Protein AF-A0A0K2GBU8-F1 (afdb_monomer_lite)

Sequence (73 aa):
MYVVVPICCFCEQVLDEDVGGAAPRWVPLKDYRAKYGLLAGEVWVSHTECPSCSGQYAELMAHSSAAAHTLSA

Secondary structure (DSSP, 8-state):
--EEEEEETTT-EEEE--TTSPPPEEEEHHHHHHHHT--GGGEEEEEE--HHHHHHHHHHHHHHHHHHHHTT-

pLDDT: mean 84.91, std 15.3, range [39.94, 97.75]

Radius of gyration: 17.45 Å; chains: 1; bounding box: 48×16×48 Å

Organism: Nitrospira moscoviensis (NCBI:txid42253)

Structure (mmCIF, N/CA/C/O backbone):
data_AF-A0A0K2GBU8-F1
#
_entry.id   AF-A0A0K2GBU8-F1
#
loop_
_atom_site.group_PDB
_atom_site.id
_atom_site.type_symbol
_atom_site.label_atom_id
_atom_site.label_alt_id
_atom_site.label_comp_id
_atom_site.label_asym_id
_atom_site.label_entity_id
_atom_site.label_seq_id
_atom_site.pdbx_PDB_ins_code
_atom_site.Cartn_x
_atom_site.Cartn_y
_atom_site.Cartn_z
_atom_site.occupancy
_atom_site.B_iso_or_equiv
_atom_site.auth_seq_id
_atom_site.auth_comp_id
_atom_site.auth_asym_id
_atom_site.auth_atom_id
_atom_site.pdbx_PDB_model_num
ATOM 1 N N . MET A 1 1 ? -7.478 -6.990 16.624 1.00 73.69 1 MET A N 1
ATOM 2 C CA . MET A 1 1 ? -7.189 -7.903 15.497 1.00 73.69 1 MET A CA 1
ATOM 3 C C . MET A 1 1 ? -6.424 -7.085 14.476 1.00 73.69 1 MET A C 1
ATOM 5 O O . MET A 1 1 ? -6.782 -5.930 14.309 1.00 73.69 1 MET A O 1
ATOM 9 N N . TYR A 1 2 ? -5.345 -7.605 13.899 1.00 86.12 2 TYR A N 1
ATOM 10 C CA . TYR A 1 2 ? -4.538 -6.863 12.927 1.00 86.12 2 TYR A CA 1
ATOM 11 C C . TYR A 1 2 ? -4.568 -7.568 11.573 1.00 86.12 2 TYR A C 1
ATOM 13 O O . TYR A 1 2 ? -4.763 -8.784 11.520 1.00 86.12 2 TYR A O 1
ATOM 21 N N . VAL A 1 3 ? -4.385 -6.805 10.499 1.00 92.06 3 VAL A N 1
ATOM 22 C CA . VAL A 1 3 ? -4.275 -7.326 9.132 1.00 92.06 3 VAL A CA 1
ATOM 23 C C . VAL A 1 3 ? -2.832 -7.186 8.670 1.00 92.06 3 VAL A C 1
ATOM 25 O O . VAL A 1 3 ? -2.187 -6.181 8.966 1.00 92.06 3 VAL A O 1
ATOM 28 N N . VAL A 1 4 ? -2.321 -8.185 7.956 1.00 94.62 4 VAL A N 1
ATOM 29 C CA . VAL A 1 4 ? -1.020 -8.096 7.287 1.00 94.62 4 VAL A CA 1
ATOM 30 C C . VAL A 1 4 ? -1.276 -7.883 5.804 1.00 94.62 4 VAL A C 1
ATOM 32 O O . VAL A 1 4 ? -1.947 -8.703 5.186 1.00 94.62 4 VAL A O 1
ATOM 35 N N . VAL A 1 5 ? -0.754 -6.792 5.244 1.00 95.25 5 VAL A N 1
ATOM 36 C CA . VAL A 1 5 ? -0.921 -6.448 3.826 1.00 95.25 5 VAL A CA 1
ATOM 37 C C . VAL A 1 5 ? 0.440 -6.345 3.125 1.00 95.25 5 VAL A C 1
ATOM 39 O O . VAL A 1 5 ? 1.385 -5.800 3.706 1.00 95.25 5 VAL A O 1
ATOM 42 N N . PRO A 1 6 ? 0.604 -6.870 1.899 1.00 97.25 6 PRO A N 1
ATOM 43 C CA . PRO A 1 6 ? 1.826 -6.661 1.128 1.00 97.25 6 PRO A CA 1
ATOM 44 C C . PRO A 1 6 ? 2.028 -5.181 0.791 1.00 97.25 6 PRO A C 1
ATOM 46 O O . PRO A 1 6 ? 1.088 -4.535 0.334 1.00 97.25 6 PRO A O 1
ATOM 49 N N . ILE A 1 7 ? 3.239 -4.654 0.981 1.00 97.56 7 ILE A N 1
ATOM 50 C CA . ILE A 1 7 ? 3.661 -3.305 0.580 1.00 97.56 7 ILE A CA 1
ATOM 51 C C . ILE A 1 7 ? 4.824 -3.393 -0.409 1.00 97.56 7 ILE A C 1
ATOM 53 O O . ILE A 1 7 ? 5.741 -4.196 -0.235 1.00 97.56 7 ILE A O 1
ATOM 57 N N 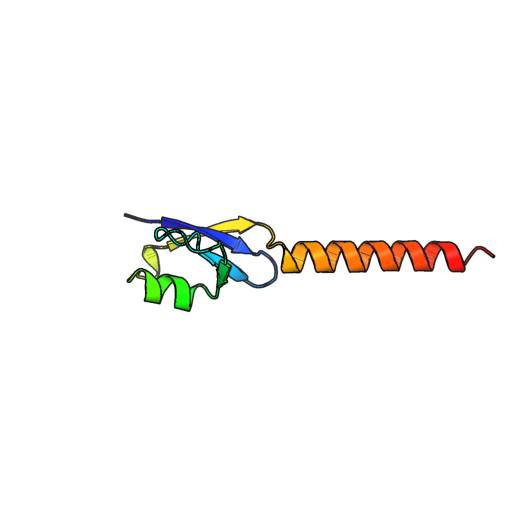. CYS A 1 8 ? 4.802 -2.555 -1.441 1.00 97.38 8 CYS A N 1
ATOM 58 C CA . CYS A 1 8 ? 5.902 -2.441 -2.382 1.00 97.38 8 CYS A CA 1
ATOM 59 C C . CYS A 1 8 ? 7.081 -1.707 -1.735 1.00 97.38 8 CYS A C 1
ATOM 61 O O . CYS A 1 8 ? 6.924 -0.565 -1.306 1.00 97.38 8 CYS A O 1
ATOM 63 N N . CYS A 1 9 ? 8.269 -2.312 -1.750 1.00 95.75 9 CYS A N 1
ATOM 64 C CA . CYS A 1 9 ? 9.502 -1.714 -1.225 1.00 95.75 9 CYS A CA 1
ATOM 65 C C . CYS A 1 9 ? 9.887 -0.385 -1.894 1.00 95.75 9 CYS A C 1
ATOM 67 O O . CYS A 1 9 ? 10.651 0.384 -1.322 1.00 95.75 9 CYS A O 1
ATOM 69 N N . PHE A 1 10 ? 9.406 -0.137 -3.115 1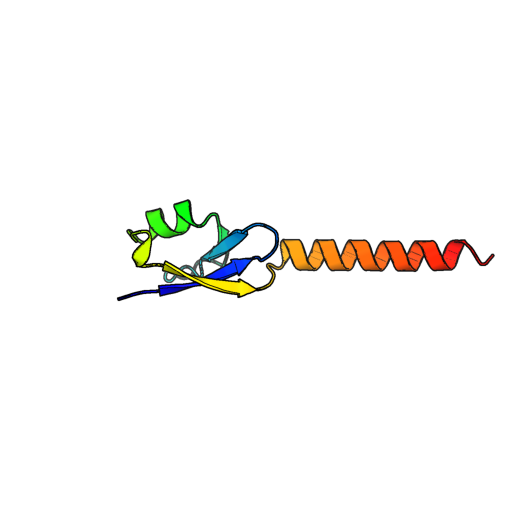.00 94.62 10 PHE A N 1
ATOM 70 C CA . PHE A 1 10 ? 9.845 0.993 -3.933 1.00 94.62 10 PHE A CA 1
ATOM 71 C C . PHE A 1 10 ? 8.835 2.135 -3.975 1.00 94.62 10 PHE A C 1
ATOM 73 O O . PHE A 1 10 ? 9.209 3.292 -3.829 1.00 94.62 10 PHE A O 1
ATOM 80 N N . CYS A 1 11 ? 7.559 1.823 -4.210 1.00 96.06 11 CYS A N 1
ATOM 81 C CA . CYS A 1 11 ? 6.514 2.839 -4.347 1.00 96.06 11 CYS A CA 1
ATOM 82 C C . CYS A 1 11 ? 5.589 2.941 -3.131 1.00 96.06 11 CYS A C 1
ATOM 84 O O . CYS A 1 11 ? 4.647 3.730 -3.167 1.00 96.06 11 CYS A O 1
ATOM 86 N N . GLU A 1 12 ? 5.821 2.125 -2.095 1.00 96.19 12 GLU A N 1
ATOM 87 C CA . GLU A 1 12 ? 5.095 2.123 -0.814 1.00 96.19 12 GLU A CA 1
ATOM 88 C C . GLU A 1 12 ? 3.571 1.925 -0.932 1.00 96.19 12 GLU A C 1
ATOM 90 O O . GLU A 1 12 ? 2.808 2.146 0.012 1.00 96.19 12 GLU A O 1
ATOM 95 N N . GLN A 1 13 ? 3.104 1.474 -2.096 1.00 97.75 13 GLN A N 1
ATOM 96 C CA . GLN A 1 13 ? 1.719 1.072 -2.294 1.00 97.75 13 GLN A CA 1
ATOM 97 C C . GLN A 1 13 ? 1.490 -0.318 -1.711 1.00 97.75 13 GLN A C 1
ATOM 99 O O . GLN A 1 13 ? 2.382 -1.164 -1.746 1.00 97.75 13 GLN A O 1
ATOM 104 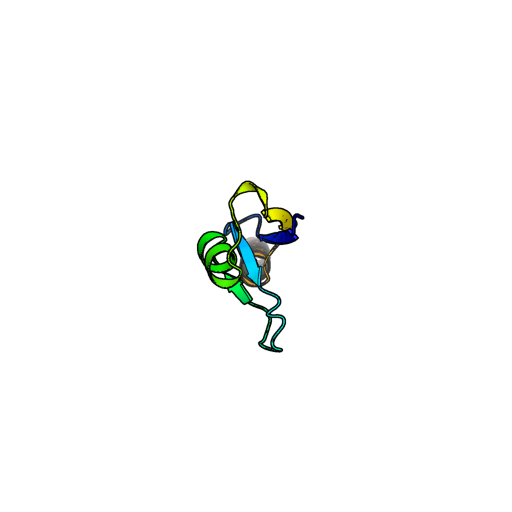N N . VAL A 1 14 ? 0.283 -0.560 -1.210 1.00 97.00 14 VAL A N 1
ATOM 105 C CA . VAL A 1 14 ? -0.145 -1.839 -0.644 1.00 97.00 14 VAL A CA 1
ATOM 106 C C . VAL A 1 14 ? -1.083 -2.588 -1.582 1.00 97.00 14 VAL A C 1
ATOM 108 O O . VAL A 1 14 ? -1.815 -1.961 -2.349 1.00 97.00 14 VAL A O 1
ATOM 111 N N . LEU A 1 15 ? -1.071 -3.918 -1.517 1.00 96.44 15 LEU A N 1
ATOM 112 C CA . LEU A 1 15 ? -1.949 -4.769 -2.318 1.00 96.44 15 LEU A CA 1
ATOM 113 C C . LEU A 1 15 ? -3.358 -4.846 -1.702 1.00 96.44 15 LEU A C 1
ATOM 115 O O . LEU A 1 15 ? -3.551 -5.385 -0.616 1.00 96.44 15 LEU A O 1
ATOM 119 N N . ASP A 1 16 ? -4.352 -4.325 -2.415 1.00 94.50 16 ASP A N 1
ATOM 120 C CA . ASP A 1 16 ? -5.781 -4.477 -2.128 1.00 94.50 16 ASP A CA 1
ATOM 121 C C . ASP A 1 16 ? -6.327 -5.654 -2.949 1.00 94.50 16 ASP A C 1
ATOM 123 O O . ASP A 1 16 ? -6.696 -5.495 -4.116 1.00 94.50 16 ASP A O 1
ATOM 127 N N . GLU A 1 17 ? -6.346 -6.844 -2.343 1.00 87.81 17 GLU A N 1
ATOM 128 C CA . GLU A 1 17 ? -6.939 -8.073 -2.899 1.00 87.81 17 GLU A CA 1
ATOM 129 C C . GLU A 1 17 ? -8.464 -8.084 -2.724 1.00 87.81 17 GLU A C 1
ATOM 131 O O . GLU A 1 17 ? -9.014 -8.989 -2.104 1.00 87.81 17 GLU A O 1
ATOM 136 N N . ASP A 1 18 ? -9.126 -7.027 -3.204 1.00 78.12 18 ASP A N 1
ATOM 137 C CA . ASP A 1 18 ? -10.538 -6.722 -2.962 1.00 78.12 18 ASP A CA 1
ATOM 138 C C . ASP A 1 18 ? -11.424 -7.962 -2.737 1.00 78.12 18 ASP A C 1
ATOM 140 O O . ASP A 1 18 ? -11.703 -8.732 -3.660 1.00 78.12 18 ASP A O 1
ATOM 144 N N . VAL A 1 19 ? -11.909 -8.134 -1.503 1.00 66.44 19 VAL A N 1
ATOM 145 C CA . VAL A 1 19 ? -12.674 -9.324 -1.084 1.00 66.44 19 VAL A CA 1
ATOM 146 C C . VAL A 1 19 ? -13.989 -9.463 -1.877 1.00 66.44 19 VAL A C 1
ATOM 148 O O . VAL A 1 19 ? -14.584 -10.537 -1.924 1.00 66.44 19 VAL A O 1
ATOM 151 N N . GLY A 1 20 ? -14.431 -8.393 -2.551 1.00 69.06 20 GLY A N 1
ATOM 152 C CA . GLY A 1 20 ? -15.611 -8.365 -3.421 1.00 69.06 20 GLY A CA 1
ATOM 153 C C . GLY A 1 20 ? -15.412 -8.899 -4.847 1.00 69.06 20 GLY A C 1
ATOM 154 O O . GLY A 1 20 ? -16.336 -8.780 -5.651 1.00 69.06 20 GLY A O 1
ATOM 155 N N . GLY A 1 21 ? -14.244 -9.457 -5.190 1.00 69.19 21 GLY A N 1
ATOM 156 C CA . GLY A 1 21 ? -13.995 -10.077 -6.501 1.00 69.19 21 GLY A CA 1
ATOM 157 C C . GLY A 1 21 ? -13.512 -9.119 -7.596 1.00 69.19 21 GLY A C 1
ATOM 158 O O . GLY A 1 21 ? -13.506 -9.486 -8.772 1.00 69.19 21 GLY A O 1
ATOM 159 N N . ALA A 1 22 ? -13.101 -7.900 -7.235 1.00 78.50 22 ALA A N 1
ATOM 160 C CA . ALA A 1 22 ? -12.387 -7.026 -8.160 1.00 78.50 22 ALA A CA 1
ATOM 161 C C . ALA A 1 22 ? -10.934 -7.499 -8.339 1.00 78.50 22 ALA A C 1
ATOM 163 O O . ALA A 1 22 ? -10.374 -8.189 -7.487 1.00 78.50 22 ALA A O 1
ATOM 164 N N . ALA A 1 23 ? -10.315 -7.123 -9.460 1.00 85.06 23 ALA A N 1
ATOM 165 C CA . ALA A 1 23 ? -8.915 -7.445 -9.704 1.00 85.06 23 ALA A CA 1
ATOM 166 C C . ALA A 1 23 ? -8.016 -6.825 -8.613 1.00 85.06 23 ALA A C 1
ATOM 168 O O . ALA A 1 23 ? -8.235 -5.662 -8.248 1.00 85.06 23 ALA A O 1
ATOM 169 N N . PRO A 1 24 ? -6.991 -7.553 -8.129 1.00 89.94 24 PRO A N 1
ATOM 170 C CA . PRO A 1 24 ? -6.047 -7.019 -7.160 1.00 89.94 24 PRO A CA 1
ATOM 171 C C . PRO A 1 24 ? -5.388 -5.746 -7.683 1.00 89.94 24 PRO A C 1
ATOM 173 O O . PRO A 1 24 ? -4.965 -5.676 -8.841 1.00 89.94 24 PRO A O 1
ATOM 176 N N . ARG A 1 25 ? -5.282 -4.737 -6.821 1.00 93.62 25 ARG A N 1
ATOM 177 C CA . ARG A 1 25 ? -4.699 -3.440 -7.181 1.00 93.62 25 ARG A CA 1
ATOM 178 C C . ARG A 1 25 ? -3.727 -2.958 -6.120 1.00 93.62 25 ARG A C 1
ATOM 180 O O . ARG A 1 25 ? -3.919 -3.197 -4.935 1.00 93.62 25 ARG A O 1
ATOM 187 N N . TRP A 1 26 ? -2.706 -2.235 -6.556 1.00 96.31 26 TRP A N 1
ATOM 188 C CA . TRP A 1 26 ? -1.782 -1.544 -5.666 1.00 96.31 26 TRP A CA 1
ATOM 189 C C . TRP A 1 26 ? -2.316 -0.138 -5.403 1.00 96.31 26 TRP A C 1
ATOM 191 O O . TRP A 1 26 ? -2.671 0.572 -6.344 1.00 96.31 26 TRP A O 1
ATOM 201 N N . VAL A 1 27 ? -2.456 0.233 -4.131 1.00 96.25 27 VAL A N 1
ATOM 202 C CA . VAL A 1 27 ? -3.046 1.513 -3.711 1.00 96.25 27 VAL A CA 1
ATOM 203 C C . VAL A 1 27 ? -2.268 2.124 -2.547 1.00 96.25 27 VAL A C 1
ATOM 205 O O . VAL A 1 27 ? -1.590 1.408 -1.812 1.00 96.25 27 VAL A O 1
ATOM 208 N N . PRO A 1 28 ? -2.362 3.440 -2.308 1.00 96.50 28 PRO A N 1
ATOM 209 C CA . PRO A 1 28 ? -1.797 4.047 -1.109 1.00 96.50 28 PRO A CA 1
ATOM 210 C C . PRO A 1 28 ? -2.358 3.428 0.182 1.00 96.50 28 PRO A C 1
ATOM 212 O O . PRO A 1 28 ? -3.568 3.238 0.322 1.00 96.50 28 PRO A O 1
ATOM 215 N N . LEU A 1 29 ? -1.503 3.215 1.189 1.00 94.56 29 LEU A N 1
ATOM 216 C CA . LEU A 1 29 ? -1.907 2.662 2.494 1.00 94.56 29 LEU A CA 1
ATOM 217 C C . LEU A 1 29 ? -3.024 3.474 3.181 1.00 94.56 29 LEU A C 1
ATOM 219 O O . LEU A 1 29 ? -3.838 2.933 3.929 1.00 94.56 29 LEU A O 1
ATOM 223 N N . LYS A 1 30 ? -3.079 4.792 2.959 1.00 94.94 30 LYS A N 1
ATOM 224 C CA . LYS A 1 30 ? -4.167 5.640 3.475 1.00 94.94 30 LYS A CA 1
ATOM 225 C C . LYS A 1 30 ? -5.532 5.257 2.879 1.00 94.94 30 LYS A C 1
ATOM 227 O O . LYS A 1 30 ? -6.510 5.221 3.617 1.00 94.94 30 LYS A O 1
ATOM 232 N N . ASP A 1 31 ? -5.575 4.920 1.591 1.00 95.31 31 ASP A N 1
ATOM 233 C CA . ASP A 1 31 ? -6.813 4.621 0.871 1.00 95.31 31 ASP A CA 1
ATOM 234 C C . ASP A 1 31 ? -7.287 3.209 1.226 1.00 95.31 31 ASP A C 1
ATOM 236 O O . ASP A 1 31 ? -8.474 3.001 1.469 1.00 95.31 31 ASP A O 1
ATOM 240 N N . TYR A 1 32 ? -6.349 2.266 1.378 1.00 94.75 32 TYR A N 1
ATOM 241 C CA . TYR A 1 32 ? -6.627 0.938 1.929 1.00 94.75 32 TYR A CA 1
ATOM 242 C C . TYR A 1 32 ? -7.247 1.028 3.332 1.00 94.75 32 TYR A C 1
ATOM 244 O O . TYR A 1 32 ? -8.318 0.476 3.580 1.00 94.75 32 TYR A O 1
ATOM 252 N N . ARG A 1 33 ? -6.627 1.789 4.247 1.00 94.62 33 ARG A N 1
ATOM 253 C CA . ARG A 1 33 ? -7.164 1.987 5.605 1.00 94.62 33 ARG A CA 1
ATOM 254 C C . ARG A 1 33 ? -8.552 2.615 5.593 1.00 94.62 33 ARG A C 1
ATOM 256 O O . ARG A 1 33 ? -9.423 2.149 6.317 1.00 94.62 33 ARG A O 1
ATOM 263 N N . ALA A 1 34 ? -8.765 3.632 4.760 1.00 94.69 34 ALA A N 1
ATOM 264 C CA . ALA A 1 34 ? -10.064 4.280 4.629 1.00 94.69 34 ALA A CA 1
ATOM 265 C C . ALA A 1 34 ? -11.140 3.316 4.103 1.00 94.69 34 ALA A C 1
ATOM 267 O O . ALA A 1 34 ? -12.234 3.274 4.660 1.00 94.69 34 ALA A O 1
ATOM 268 N N . LYS A 1 35 ? -10.821 2.504 3.083 1.00 92.94 35 LYS A N 1
ATOM 269 C CA . LYS A 1 35 ? -11.736 1.507 2.501 1.00 92.94 35 LYS A CA 1
ATOM 270 C C . LYS A 1 35 ? -12.209 0.481 3.534 1.00 92.94 35 LYS A C 1
ATOM 272 O O . LYS A 1 35 ? -13.386 0.136 3.542 1.00 92.94 35 LYS A O 1
ATOM 277 N N . TYR A 1 36 ? -11.305 0.008 4.393 1.00 92.69 36 TYR A N 1
ATOM 278 C CA . TYR A 1 36 ? -11.593 -1.050 5.368 1.00 92.69 36 TYR A CA 1
ATOM 279 C C . TYR A 1 36 ? -11.870 -0.539 6.792 1.00 92.69 36 TYR A C 1
ATOM 281 O O . TYR A 1 36 ? -12.080 -1.343 7.695 1.00 92.69 36 TYR A O 1
ATOM 289 N N . GLY A 1 37 ? -11.881 0.780 7.011 1.00 94.12 37 GLY A N 1
ATOM 290 C CA . GLY A 1 37 ? -12.127 1.377 8.328 1.00 94.12 37 GLY A CA 1
ATOM 291 C C . GLY A 1 37 ? -11.048 1.064 9.372 1.00 94.12 37 GLY A C 1
ATOM 292 O O . GLY A 1 37 ? -11.366 0.963 10.553 1.00 94.12 37 GLY A O 1
ATOM 293 N N . LEU A 1 38 ? -9.792 0.893 8.947 1.00 93.56 38 LEU A N 1
ATOM 294 C CA . LEU A 1 38 ? -8.686 0.453 9.805 1.00 93.56 38 LEU A CA 1
ATOM 295 C C . LEU A 1 38 ? -7.911 1.630 10.407 1.00 93.56 38 LEU A C 1
ATOM 297 O O . LEU A 1 38 ? -7.546 2.588 9.714 1.00 93.56 38 LEU A O 1
ATOM 301 N N . LEU A 1 39 ? -7.573 1.518 11.689 1.00 93.38 39 LEU A N 1
ATOM 302 C CA . LEU A 1 39 ? -6.682 2.441 12.387 1.00 93.38 39 LEU A CA 1
ATOM 303 C C . LEU A 1 39 ? -5.205 2.127 12.097 1.00 93.38 39 LEU A C 1
ATOM 305 O O . LEU A 1 39 ? -4.839 1.058 11.613 1.00 93.38 39 LEU A O 1
ATOM 309 N N . ALA A 1 40 ? -4.314 3.069 12.423 1.00 85.31 40 ALA A N 1
ATOM 310 C CA . ALA A 1 40 ? -2.882 2.936 12.139 1.00 85.31 40 ALA A CA 1
ATOM 311 C C . ALA A 1 40 ? -2.219 1.709 12.801 1.00 85.31 40 ALA A C 1
ATOM 313 O O . ALA A 1 40 ? -1.316 1.133 12.211 1.00 85.31 40 ALA A O 1
ATOM 314 N N . GLY A 1 41 ? -2.671 1.292 13.989 1.00 90.62 41 GLY A N 1
ATOM 315 C CA . GLY A 1 41 ? -2.138 0.115 14.693 1.00 90.62 41 GLY A CA 1
ATOM 316 C C . GLY A 1 41 ? -2.743 -1.224 14.257 1.00 90.62 41 GLY A C 1
ATOM 317 O O . GLY A 1 41 ? -2.329 -2.274 14.746 1.00 90.62 41 GLY A O 1
ATOM 318 N N . GLU A 1 42 ? -3.732 -1.199 13.364 1.00 92.44 42 GLU A N 1
ATOM 319 C CA . GLU A 1 42 ? -4.467 -2.389 12.923 1.00 92.44 42 GLU A CA 1
ATOM 320 C C . GLU A 1 42 ? -3.946 -2.940 11.591 1.00 92.44 42 GLU A C 1
ATOM 322 O O . GLU A 1 42 ? -4.365 -4.018 11.171 1.00 92.44 42 GLU A O 1
ATOM 327 N N . VAL A 1 43 ? -3.001 -2.240 10.953 1.00 94.25 43 VAL A N 1
ATOM 328 C CA . VAL A 1 43 ? -2.353 -2.669 9.710 1.00 94.25 43 VAL A CA 1
ATOM 329 C C . VAL A 1 43 ? -0.867 -2.888 9.937 1.00 94.25 43 VAL A C 1
ATOM 331 O O . VAL A 1 43 ? -0.138 -1.977 10.320 1.00 94.25 43 VAL A O 1
ATOM 334 N N . TRP A 1 44 ? -0.422 -4.100 9.641 1.00 94.94 44 TRP A N 1
ATOM 335 C CA . TRP A 1 44 ? 0.978 -4.482 9.550 1.00 94.94 44 TRP A CA 1
ATOM 336 C C . TRP A 1 44 ? 1.318 -4.725 8.086 1.00 94.94 44 TRP A C 1
ATOM 338 O O . TRP A 1 44 ? 0.469 -5.151 7.304 1.00 94.94 44 TRP A O 1
ATOM 348 N N . VAL A 1 45 ? 2.560 -4.449 7.704 1.00 95.00 45 VAL A N 1
ATOM 349 C CA . VAL A 1 45 ? 2.993 -4.580 6.312 1.00 95.00 45 VAL A CA 1
ATOM 350 C C . VAL A 1 45 ? 4.009 -5.702 6.148 1.00 95.00 45 VAL A C 1
ATOM 352 O O . VAL A 1 45 ? 4.866 -5.910 7.007 1.00 95.00 45 VAL A O 1
ATOM 355 N N . SER A 1 46 ? 3.914 -6.417 5.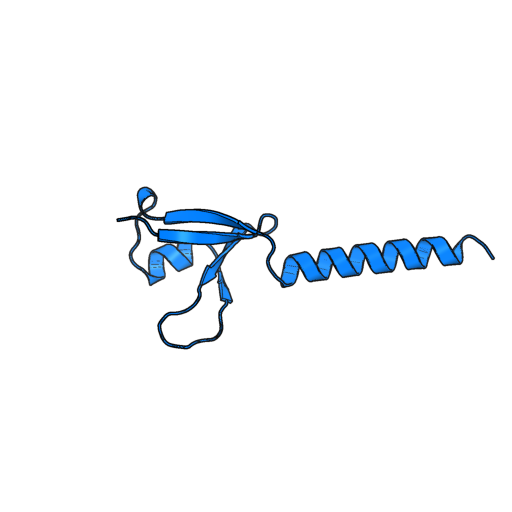030 1.00 96.88 46 SER A N 1
ATOM 356 C CA . SER A 1 46 ? 4.929 -7.370 4.574 1.00 96.88 46 SER A CA 1
ATOM 357 C C . SER A 1 46 ? 5.567 -6.841 3.292 1.00 96.88 46 SER A C 1
ATOM 359 O O . SER A 1 46 ? 4.867 -6.464 2.358 1.00 96.88 46 SER A O 1
ATOM 361 N N . HIS A 1 47 ? 6.891 -6.741 3.257 1.00 96.25 47 HIS A N 1
ATOM 362 C CA . HIS A 1 47 ? 7.604 -6.120 2.141 1.00 96.25 47 HIS A CA 1
ATOM 363 C C . HIS A 1 47 ? 7.700 -7.062 0.936 1.00 96.25 47 HIS A C 1
ATOM 365 O O . HIS A 1 47 ? 8.045 -8.235 1.083 1.00 96.25 47 HIS A O 1
ATOM 371 N N . THR A 1 48 ? 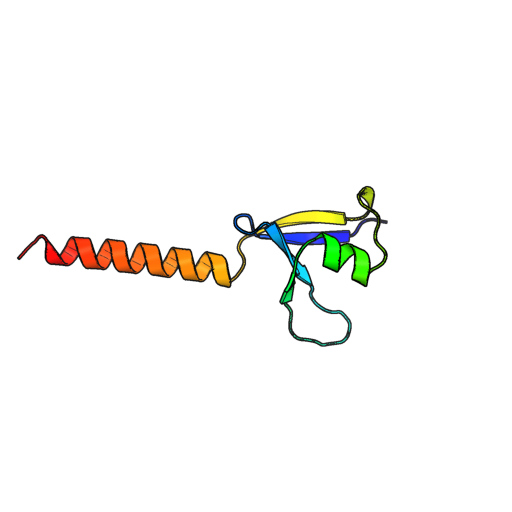7.408 -6.541 -0.253 1.00 95.81 48 THR A N 1
ATOM 372 C CA . THR A 1 48 ? 7.506 -7.250 -1.535 1.00 95.81 48 THR A CA 1
ATOM 373 C C . THR A 1 48 ? 7.713 -6.257 -2.690 1.00 95.81 48 THR A C 1
ATOM 375 O O . THR A 1 48 ? 7.835 -5.053 -2.471 1.00 95.81 48 THR A O 1
ATOM 378 N N . GLU A 1 49 ? 7.745 -6.732 -3.931 1.00 94.56 49 GLU A N 1
ATOM 379 C CA . GLU A 1 49 ? 7.836 -5.895 -5.130 1.00 94.56 49 GLU A CA 1
ATOM 380 C C . GLU A 1 49 ? 6.511 -5.909 -5.894 1.00 94.56 49 GLU A C 1
ATOM 382 O O . GLU A 1 49 ? 5.974 -6.971 -6.208 1.00 94.56 49 GLU A O 1
ATOM 387 N N . CYS A 1 50 ? 5.973 -4.732 -6.232 1.00 95.69 50 CYS A N 1
ATOM 388 C CA . CYS A 1 50 ? 4.802 -4.680 -7.104 1.00 95.69 50 CYS A CA 1
ATOM 389 C C . CYS A 1 50 ? 5.196 -4.923 -8.574 1.00 95.69 50 CYS A C 1
ATOM 391 O O . CYS A 1 50 ? 6.305 -4.560 -8.981 1.00 95.69 50 CYS A O 1
ATOM 393 N N . PRO A 1 51 ? 4.281 -5.445 -9.415 1.00 93.94 51 PRO A N 1
ATOM 394 C CA . PRO A 1 51 ? 4.567 -5.725 -10.825 1.00 93.94 51 PRO A CA 1
ATOM 395 C C . PRO A 1 51 ? 5.057 -4.504 -11.611 1.00 93.94 51 PRO A C 1
ATOM 397 O O . PRO A 1 51 ? 5.908 -4.631 -12.484 1.00 93.94 51 PRO A O 1
ATOM 400 N N . SER A 1 52 ? 4.564 -3.308 -11.272 1.00 93.81 52 SER A N 1
ATOM 401 C CA . SER A 1 52 ? 4.992 -2.062 -11.916 1.00 93.81 52 SER A CA 1
ATOM 402 C C . SER A 1 52 ? 6.461 -1.738 -11.631 1.00 93.81 52 SER A C 1
ATOM 404 O O . SER A 1 52 ? 7.193 -1.352 -12.538 1.00 93.81 52 SER A O 1
ATOM 406 N N . CYS A 1 53 ? 6.906 -1.882 -10.380 1.00 94.00 53 CYS A N 1
ATOM 407 C CA . CYS A 1 53 ? 8.292 -1.601 -10.003 1.00 94.00 53 CYS A CA 1
ATOM 408 C C . CYS A 1 53 ? 9.239 -2.712 -10.467 1.00 94.00 53 CYS A C 1
ATOM 410 O O . CYS A 1 53 ? 10.314 -2.412 -10.979 1.00 94.00 53 CYS A O 1
ATOM 412 N N . SER A 1 54 ? 8.815 -3.975 -10.367 1.00 92.44 54 SER A N 1
ATOM 413 C CA . SER A 1 54 ? 9.589 -5.112 -10.873 1.00 92.44 54 SER A CA 1
ATOM 414 C C . SER A 1 54 ? 9.796 -5.022 -12.395 1.00 92.44 54 SER A C 1
ATOM 416 O O . SER A 1 54 ? 10.912 -5.195 -12.883 1.00 92.44 54 SER A O 1
ATOM 418 N N . GLY A 1 55 ? 8.756 -4.640 -13.149 1.00 89.94 55 GLY A N 1
ATOM 419 C CA . GLY A 1 55 ? 8.840 -4.428 -14.598 1.00 89.94 55 GLY A CA 1
ATOM 420 C C . GLY A 1 55 ? 9.803 -3.307 -14.997 1.00 89.94 55 GLY A C 1
ATOM 421 O O . GLY A 1 55 ? 10.623 -3.499 -15.891 1.00 89.94 55 GLY A O 1
ATOM 422 N N . GLN A 1 56 ? 9.772 -2.171 -14.293 1.00 88.31 56 GLN A N 1
ATOM 423 C CA . GLN A 1 56 ? 10.719 -1.072 -14.526 1.00 88.31 56 GLN A CA 1
ATOM 424 C C . GLN A 1 56 ? 12.164 -1.491 -14.246 1.00 88.31 56 GLN A C 1
ATOM 426 O O . GLN A 1 56 ? 13.070 -1.134 -14.997 1.00 88.31 56 GLN A O 1
ATOM 431 N N . TYR A 1 57 ? 12.389 -2.275 -13.190 1.00 83.19 57 TYR A N 1
ATOM 432 C CA . TYR A 1 57 ? 13.719 -2.794 -12.894 1.00 83.19 57 TYR A CA 1
ATOM 433 C C . TYR A 1 57 ? 14.208 -3.753 -13.986 1.00 83.19 57 TYR A C 1
ATOM 435 O O . TYR A 1 57 ? 15.334 -3.625 -14.466 1.00 83.19 57 TYR A O 1
ATOM 443 N N . ALA A 1 58 ? 13.349 -4.668 -14.441 1.00 82.88 58 ALA A N 1
ATOM 444 C CA . ALA A 1 58 ? 13.673 -5.577 -15.537 1.00 82.88 58 ALA A CA 1
ATOM 445 C C . ALA A 1 58 ? 14.014 -4.823 -16.836 1.00 82.88 58 ALA A C 1
ATOM 447 O O . ALA A 1 58 ? 14.989 -5.162 -17.509 1.00 82.88 58 ALA A O 1
ATOM 448 N N . GLU A 1 59 ? 13.262 -3.771 -17.161 1.00 82.25 59 GLU A N 1
ATOM 449 C CA . GLU A 1 59 ? 13.513 -2.921 -18.328 1.00 82.25 59 GLU A CA 1
ATOM 450 C C . GLU A 1 59 ? 14.854 -2.174 -18.226 1.00 82.25 59 GLU A C 1
ATOM 452 O O . GLU A 1 59 ? 15.639 -2.163 -19.178 1.00 82.25 59 GLU A O 1
ATOM 457 N N . LEU A 1 60 ? 15.171 -1.603 -17.060 1.00 79.38 60 LEU A N 1
ATOM 458 C CA . LEU A 1 60 ? 16.458 -0.941 -16.812 1.00 79.38 60 LEU A CA 1
ATOM 459 C C . LEU A 1 60 ? 17.647 -1.901 -16.970 1.00 79.38 60 LEU A C 1
ATOM 461 O O . LEU A 1 60 ? 18.679 -1.532 -17.544 1.00 79.38 60 LEU A O 1
ATOM 465 N N . MET A 1 61 ? 17.507 -3.138 -16.494 1.00 77.38 61 MET A N 1
ATOM 466 C CA . MET A 1 61 ? 18.548 -4.159 -16.619 1.00 77.38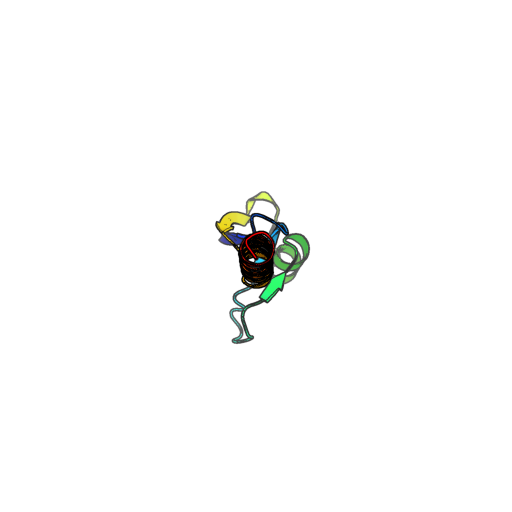 61 MET A CA 1
ATOM 467 C C . MET A 1 61 ? 18.715 -4.623 -18.070 1.00 77.38 61 MET A C 1
ATOM 469 O O . MET A 1 61 ? 19.845 -4.723 -18.549 1.00 77.38 61 MET A O 1
ATOM 473 N N . ALA A 1 62 ? 17.615 -4.822 -18.801 1.00 75.31 62 ALA A N 1
ATOM 474 C CA . ALA A 1 62 ? 17.655 -5.183 -20.217 1.00 75.31 62 ALA A CA 1
ATOM 475 C C . ALA A 1 62 ? 18.352 -4.107 -21.071 1.00 75.31 62 ALA A C 1
ATOM 477 O O . ALA A 1 62 ? 19.193 -4.431 -21.915 1.00 75.31 62 ALA A O 1
ATOM 478 N N . HIS A 1 63 ? 18.070 -2.825 -20.818 1.00 68.00 63 HIS A N 1
ATOM 479 C CA . HIS A 1 63 ? 18.727 -1.715 -21.514 1.00 68.00 63 HIS A CA 1
ATOM 480 C C . HIS A 1 63 ? 20.213 -1.582 -21.159 1.00 68.00 63 HIS A C 1
ATOM 482 O O . HIS A 1 63 ? 21.033 -1.289 -22.031 1.00 68.00 63 HIS A O 1
ATOM 488 N N . SER A 1 64 ? 20.579 -1.850 -19.905 1.00 63.00 64 SER A N 1
ATOM 489 C CA . SER A 1 64 ? 21.980 -1.839 -19.469 1.00 63.00 64 SER A CA 1
ATOM 490 C C . SER A 1 64 ? 22.793 -2.959 -20.130 1.00 63.00 64 SER A C 1
ATOM 492 O O . SER A 1 64 ? 23.936 -2.740 -20.532 1.00 63.00 64 SER A O 1
ATOM 494 N N . SER A 1 65 ? 22.196 -4.140 -20.322 1.00 56.81 65 SER A N 1
ATOM 495 C CA . SER A 1 65 ? 22.810 -5.226 -21.095 1.00 56.81 65 SER A CA 1
ATOM 496 C C . SER A 1 65 ? 22.922 -4.885 -22.583 1.00 56.81 65 SER A C 1
ATOM 498 O O . SER A 1 65 ? 23.977 -5.108 -23.172 1.00 56.81 65 SER A O 1
ATOM 500 N N . ALA A 1 66 ? 21.891 -4.288 -23.190 1.00 56.44 66 ALA A N 1
ATOM 501 C CA . ALA A 1 66 ? 21.940 -3.874 -24.595 1.00 56.44 66 ALA A CA 1
ATOM 502 C C . ALA A 1 66 ? 23.062 -2.852 -24.868 1.00 56.44 66 ALA A C 1
ATOM 504 O O . ALA A 1 66 ? 23.771 -2.982 -25.862 1.00 56.44 66 ALA A O 1
ATOM 505 N N . ALA A 1 67 ? 23.289 -1.894 -23.961 1.00 54.19 67 ALA A N 1
ATOM 506 C CA . ALA A 1 67 ? 24.379 -0.921 -24.083 1.00 54.19 67 ALA A CA 1
ATOM 507 C C . ALA A 1 67 ? 25.784 -1.553 -23.976 1.00 54.19 67 ALA A C 1
ATOM 509 O O . ALA A 1 67 ? 26.721 -1.076 -24.618 1.00 54.19 67 ALA A O 1
ATOM 510 N N . ALA A 1 68 ? 25.939 -2.642 -23.216 1.00 51.28 68 ALA A N 1
ATOM 511 C CA . ALA A 1 68 ? 27.212 -3.357 -23.100 1.00 51.28 68 ALA A CA 1
ATOM 512 C C . ALA A 1 68 ? 27.607 -4.089 -24.399 1.00 51.28 68 ALA A C 1
ATOM 514 O O . ALA A 1 68 ? 28.795 -4.209 -24.698 1.00 51.28 68 ALA A O 1
ATOM 515 N N . HIS A 1 69 ? 26.634 -4.531 -25.204 1.00 50.56 69 HIS A N 1
ATOM 516 C CA . HIS A 1 69 ? 26.900 -5.205 -26.480 1.00 50.56 69 HIS A CA 1
ATOM 517 C C . HIS A 1 69 ? 27.254 -4.245 -27.630 1.00 50.56 69 HIS A C 1
ATOM 519 O O . HIS A 1 69 ? 27.874 -4.677 -28.598 1.00 50.56 69 HIS A O 1
ATOM 525 N N . THR A 1 70 ? 26.923 -2.954 -27.533 1.00 50.62 70 THR A N 1
ATOM 526 C CA . THR A 1 70 ? 27.216 -1.971 -28.596 1.00 50.62 70 THR A CA 1
ATOM 527 C C . THR A 1 70 ? 28.626 -1.376 -28.504 1.00 50.62 70 THR A C 1
ATOM 529 O O . THR A 1 70 ? 29.112 -0.811 -29.476 1.00 50.62 70 THR A O 1
ATOM 532 N N . LEU A 1 71 ? 29.307 -1.508 -27.360 1.00 51.16 71 LEU A N 1
ATOM 533 C CA . LEU A 1 71 ? 30.661 -0.972 -27.142 1.00 51.16 71 LEU A CA 1
ATOM 534 C C . LEU A 1 71 ? 31.790 -1.955 -27.512 1.00 51.16 71 LEU A C 1
ATOM 536 O O . LEU A 1 71 ? 32.953 -1.669 -27.245 1.00 51.16 71 LEU A O 1
ATOM 540 N N . SER A 1 72 ? 31.464 -3.109 -28.105 1.00 47.53 72 SER A N 1
ATOM 541 C CA . SER A 1 72 ? 32.441 -4.136 -28.514 1.00 47.53 72 SER A CA 1
ATOM 542 C C . SER A 1 72 ? 32.512 -4.365 -30.034 1.00 47.53 72 SER A C 1
ATOM 544 O O . SER A 1 72 ? 32.940 -5.439 -30.453 1.00 47.53 72 SER A O 1
ATOM 546 N N . ALA A 1 73 ? 32.088 -3.397 -30.856 1.00 39.94 73 ALA A N 1
ATOM 547 C CA . ALA A 1 73 ? 32.158 -3.470 -32.321 1.00 39.94 73 ALA A CA 1
ATOM 548 C C . ALA A 1 73 ? 33.149 -2.453 -32.902 1.00 39.94 73 ALA A C 1
ATOM 550 O O . ALA A 1 73 ? 33.127 -1.288 -32.444 1.00 39.94 73 ALA A O 1
#

Foldseek 3Di:
DADEWEAEPPPRWTWCPPPVPDDIDTHHPVVVCVVVVHDPVRYHYDYDHDPVRVVVVVVVVVVVVVVVVVVPD